Protein AF-A0A7W2Y864-F1 (afdb_monomer_lite)

Foldseek 3Di:
DPPVVLVVLVVVLVVLVVVLVCVVVVVDPDDPVVNVVSVVVNVVSVVVNVVVVVVVVVVD

Secondary structure (DSSP, 8-state):
---HHHHHHHHHHHHHHHHHHHHHTTSS---HHHHHHHHHHHHHHHHHHHHHHHHHHHT-

Radius of gyration: 14.13 Å; chains: 1; bounding box: 37×19×34 Å

Sequence (60 aa):
MNDAHFARLFKKYHELDQEVHHIEQGAENTSDEYLDQKKKQRLHLKDELFTIIKKAKLTN

Structure (mmCIF, N/CA/C/O backbone):
data_AF-A0A7W2Y864-F1
#
_entry.id   AF-A0A7W2Y864-F1
#
loop_
_atom_site.group_PDB
_atom_site.id
_atom_site.type_symbol
_atom_site.label_atom_id
_atom_site.label_alt_id
_atom_site.label_comp_id
_atom_site.label_asym_id
_atom_site.label_entity_id
_atom_site.label_seq_id
_atom_site.pdbx_PDB_ins_code
_atom_site.Cartn_x
_atom_site.Cartn_y
_atom_site.Cartn_z
_atom_site.occupancy
_atom_site.B_iso_or_equiv
_atom_site.auth_seq_id
_atom_site.auth_comp_id
_atom_site.auth_asym_id
_atom_site.auth_atom_id
_atom_site.pdbx_PDB_model_num
ATOM 1 N N . MET A 1 1 ? 9.426 -13.115 -17.993 1.00 43.62 1 MET A N 1
ATOM 2 C CA . MET A 1 1 ? 8.867 -13.765 -16.788 1.00 43.62 1 MET A CA 1
ATOM 3 C C . MET A 1 1 ? 7.876 -12.787 -16.201 1.00 43.62 1 MET A C 1
ATOM 5 O O . MET A 1 1 ? 8.289 -11.687 -15.881 1.00 43.62 1 MET A O 1
ATOM 9 N N . ASN A 1 2 ? 6.590 -13.143 -16.183 1.00 50.66 2 ASN A N 1
ATOM 10 C CA . ASN A 1 2 ? 5.530 -12.324 -15.594 1.00 50.66 2 ASN A CA 1
ATOM 11 C C . ASN A 1 2 ? 5.971 -11.841 -14.209 1.00 50.66 2 ASN A C 1
ATOM 13 O O . ASN A 1 2 ? 6.408 -12.673 -13.410 1.00 50.66 2 ASN A O 1
ATOM 17 N N . ASP A 1 3 ? 5.856 -10.545 -13.928 1.00 69.81 3 ASP A N 1
ATOM 18 C CA . ASP A 1 3 ? 6.130 -9.963 -12.615 1.00 69.81 3 ASP A CA 1
ATOM 19 C C . ASP A 1 3 ? 5.080 -10.438 -11.595 1.00 69.81 3 ASP A C 1
ATOM 21 O O . ASP A 1 3 ? 4.274 -9.671 -11.075 1.00 69.81 3 ASP A O 1
ATOM 25 N N . ALA A 1 4 ? 5.068 -11.736 -11.282 1.00 80.88 4 ALA A N 1
ATOM 26 C CA . ALA A 1 4 ? 4.186 -12.349 -10.295 1.00 80.88 4 ALA A CA 1
ATOM 27 C C . ALA A 1 4 ? 4.344 -11.673 -8.924 1.00 80.88 4 ALA A C 1
ATOM 29 O O . ALA A 1 4 ? 3.399 -11.599 -8.139 1.00 80.88 4 ALA A O 1
ATOM 30 N N . HIS A 1 5 ? 5.533 -11.123 -8.664 1.00 81.31 5 HIS A N 1
ATOM 31 C CA . HIS A 1 5 ? 5.809 -10.298 -7.499 1.00 81.31 5 HIS A CA 1
ATOM 32 C C . HIS A 1 5 ? 5.031 -8.972 -7.524 1.00 81.31 5 HIS A C 1
ATOM 34 O O . HIS A 1 5 ? 4.380 -8.634 -6.535 1.00 81.31 5 HIS A O 1
ATOM 40 N N . PHE A 1 6 ? 5.031 -8.261 -8.658 1.00 85.44 6 PHE A N 1
ATOM 41 C CA . PHE A 1 6 ? 4.228 -7.051 -8.849 1.00 85.44 6 PHE A CA 1
ATOM 42 C C . PHE A 1 6 ? 2.735 -7.362 -8.747 1.00 85.44 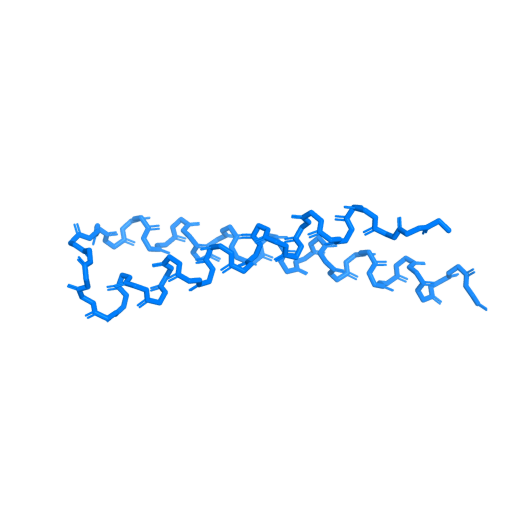6 PHE A C 1
ATOM 44 O O . PHE A 1 6 ? 2.037 -6.715 -7.978 1.00 85.44 6 PHE A O 1
ATOM 51 N N . ALA A 1 7 ? 2.256 -8.397 -9.444 1.00 88.19 7 ALA A N 1
ATOM 52 C CA . ALA A 1 7 ? 0.846 -8.786 -9.425 1.00 88.19 7 ALA A CA 1
ATOM 53 C C . ALA A 1 7 ? 0.351 -9.101 -8.003 1.00 88.19 7 ALA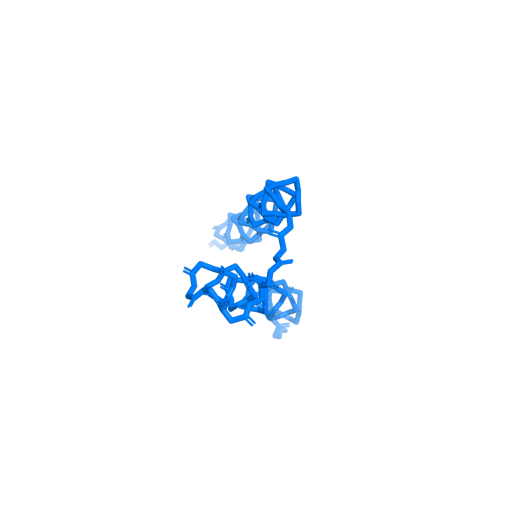 A C 1
ATOM 55 O O . ALA A 1 7 ? -0.740 -8.686 -7.615 1.00 88.19 7 ALA A O 1
ATOM 56 N N . ARG A 1 8 ? 1.171 -9.782 -7.189 1.00 89.31 8 ARG A N 1
ATOM 57 C CA . ARG A 1 8 ? 0.835 -10.091 -5.792 1.00 89.31 8 ARG A CA 1
ATOM 58 C C . ARG A 1 8 ? 0.762 -8.838 -4.920 1.00 89.31 8 ARG A C 1
ATOM 60 O O . ARG A 1 8 ? -0.150 -8.726 -4.106 1.00 89.31 8 ARG A O 1
ATOM 67 N N . LEU A 1 9 ? 1.709 -7.913 -5.069 1.00 89.19 9 LEU A N 1
ATOM 68 C CA . LEU A 1 9 ? 1.711 -6.659 -4.309 1.00 89.19 9 LEU A CA 1
ATOM 69 C C . LEU A 1 9 ? 0.591 -5.722 -4.738 1.00 89.19 9 LEU A C 1
ATOM 71 O O . LEU A 1 9 ? -0.062 -5.123 -3.890 1.00 89.19 9 LEU A O 1
ATOM 75 N N . PHE A 1 10 ? 0.326 -5.651 -6.037 1.00 88.88 10 PHE A N 1
ATOM 76 C CA . PHE A 1 10 ? -0.771 -4.873 -6.583 1.00 88.88 10 PHE A CA 1
ATOM 77 C C . PHE A 1 10 ? -2.119 -5.393 -6.080 1.00 88.88 10 PHE A C 1
ATOM 79 O O . PHE A 1 10 ? -2.949 -4.605 -5.638 1.00 88.88 10 PHE A O 1
ATOM 86 N N . LYS A 1 11 ? -2.310 -6.720 -6.053 1.00 90.88 11 LYS A N 1
ATOM 87 C CA . LYS A 1 11 ? -3.514 -7.331 -5.481 1.00 90.88 11 LYS A CA 1
ATOM 88 C C . LYS A 1 11 ? -3.691 -6.964 -4.004 1.00 90.88 11 LYS A C 1
ATOM 90 O O . LYS A 1 11 ? -4.763 -6.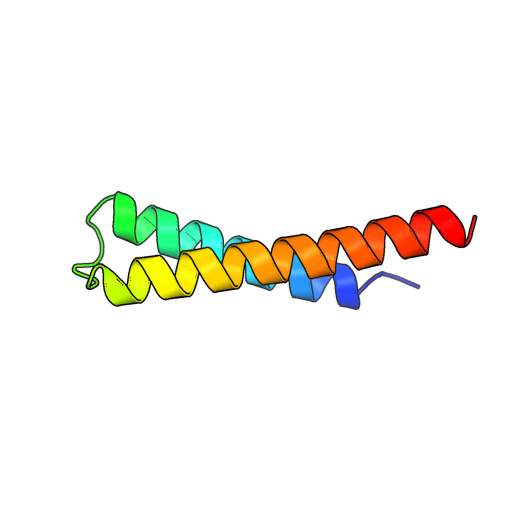507 -3.632 1.00 90.88 11 LYS A O 1
ATOM 95 N N . LYS A 1 12 ? -2.631 -7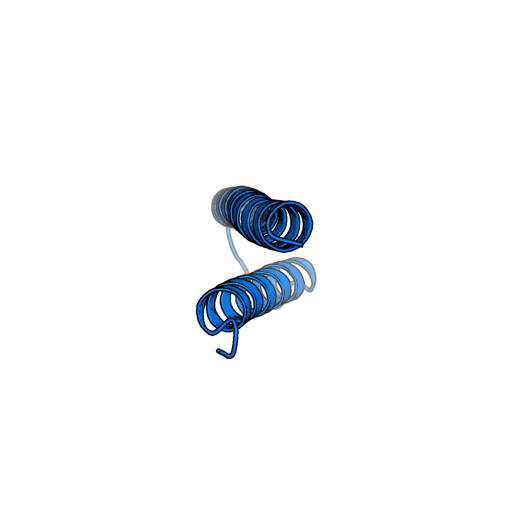.076 -3.193 1.00 90.88 12 LYS A N 1
ATOM 96 C CA . LYS A 1 12 ? -2.662 -6.663 -1.777 1.00 90.88 12 LYS A CA 1
ATOM 97 C C . LYS A 1 12 ? -3.000 -5.183 -1.606 1.00 90.88 12 LYS A C 1
ATOM 99 O O . LYS A 1 12 ? -3.765 -4.833 -0.719 1.00 90.88 12 LYS A O 1
ATOM 104 N N . TYR A 1 13 ? -2.424 -4.318 -2.440 1.00 91.25 13 TYR A N 1
ATOM 105 C CA . TYR A 1 13 ? -2.726 -2.888 -2.419 1.00 91.25 13 TYR A CA 1
ATOM 106 C C . TYR A 1 13 ? -4.198 -2.635 -2.749 1.00 91.25 13 TYR A C 1
ATOM 108 O O . TYR A 1 13 ? -4.840 -1.843 -2.073 1.00 91.25 13 TYR A O 1
ATOM 116 N N . HIS A 1 14 ? -4.735 -3.324 -3.757 1.00 91.12 14 HIS A N 1
ATOM 117 C CA . HIS A 1 14 ? -6.122 -3.165 -4.176 1.00 91.12 14 HIS A CA 1
ATOM 118 C C . HIS A 1 14 ? -7.116 -3.633 -3.106 1.00 91.12 14 HIS A C 1
ATOM 120 O O . HIS A 1 14 ? -8.063 -2.913 -2.812 1.00 91.12 14 HIS A O 1
ATOM 126 N N . GLU A 1 15 ? -6.861 -4.785 -2.480 1.00 91.00 15 GLU A N 1
ATOM 127 C CA . GLU A 1 15 ? -7.667 -5.289 -1.358 1.00 91.00 15 GLU A CA 1
ATOM 128 C C . GLU A 1 15 ? -7.675 -4.291 -0.190 1.00 91.00 15 GLU A C 1
ATOM 130 O O . GLU A 1 15 ? -8.728 -3.980 0.359 1.00 91.00 15 GLU A O 1
ATOM 135 N N . LEU A 1 16 ? -6.509 -3.729 0.140 1.00 90.38 16 LEU A N 1
ATOM 136 C CA . LEU A 1 16 ? -6.362 -2.744 1.206 1.00 90.38 16 LEU A CA 1
ATOM 137 C C . LEU A 1 16 ? -7.075 -1.418 0.898 1.00 90.38 16 LEU A C 1
ATOM 139 O O . LEU A 1 16 ? -7.670 -0.813 1.783 1.00 90.38 16 LEU A O 1
ATOM 143 N N . ASP A 1 17 ? -6.989 -0.946 -0.345 1.00 88.75 17 ASP A N 1
ATOM 144 C CA . ASP A 1 17 ? -7.636 0.290 -0.795 1.00 88.75 17 ASP A CA 1
ATOM 145 C C . ASP A 1 17 ? -9.167 0.130 -0.802 1.00 88.75 17 ASP A C 1
ATOM 147 O O . ASP A 1 17 ? -9.868 1.019 -0.325 1.00 88.75 17 ASP A O 1
ATOM 151 N N . GLN A 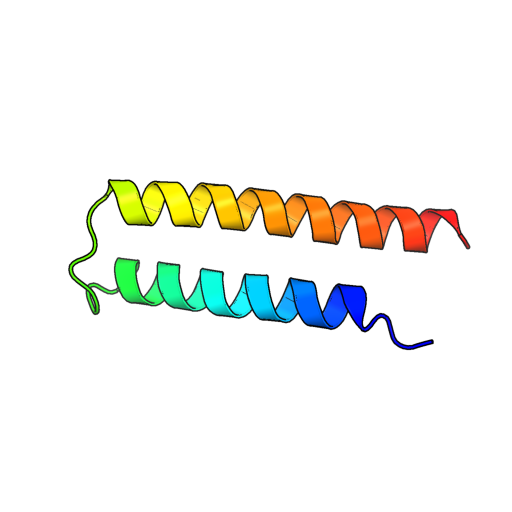1 18 ? -9.681 -1.037 -1.221 1.00 89.88 18 GLN A N 1
ATOM 152 C CA . GLN A 1 18 ? -11.101 -1.375 -1.079 1.00 89.88 18 GLN A CA 1
ATOM 153 C C . GLN A 1 18 ? -11.537 -1.390 0.383 1.00 89.88 18 GLN A C 1
ATOM 155 O O . GLN A 1 18 ? -12.566 -0.812 0.710 1.00 89.88 18 GLN A O 1
ATOM 160 N N . GLU A 1 19 ? -10.766 -2.014 1.267 1.00 86.62 19 GLU A N 1
ATOM 161 C CA . GLU A 1 19 ? -11.094 -2.073 2.690 1.00 86.62 19 GLU A CA 1
ATOM 162 C C . GLU A 1 19 ? -11.153 -0.671 3.314 1.00 86.62 19 GLU A C 1
ATOM 164 O O . GLU A 1 19 ? -12.142 -0.320 3.949 1.00 86.62 19 GLU A O 1
ATOM 169 N N . VAL A 1 20 ? -10.156 0.183 3.048 1.00 85.81 20 VAL A N 1
ATOM 170 C CA . VAL A 1 20 ? -10.177 1.590 3.484 1.00 85.81 20 VAL A CA 1
ATOM 171 C C . VAL A 1 20 ? -11.397 2.318 2.925 1.00 85.81 20 VAL A C 1
ATOM 173 O O . VAL A 1 20 ? -12.059 3.037 3.666 1.00 85.81 20 VAL A O 1
ATOM 176 N N . HIS A 1 21 ? -11.739 2.102 1.653 1.00 86.69 21 HIS A N 1
ATOM 177 C CA . HIS A 1 21 ? -12.915 2.722 1.054 1.00 86.69 21 HIS A CA 1
ATOM 178 C C . HIS A 1 21 ? -14.215 2.263 1.727 1.00 86.69 21 HIS A C 1
ATOM 180 O O . HIS A 1 21 ? -15.072 3.086 2.025 1.00 86.69 21 HIS A O 1
ATOM 186 N N . HIS A 1 22 ? -14.361 0.969 2.018 1.00 85.88 22 HIS A N 1
ATOM 187 C CA . HIS A 1 22 ? -15.532 0.422 2.710 1.00 85.88 22 HIS A CA 1
ATOM 188 C C . HIS A 1 22 ? -15.686 1.004 4.122 1.00 85.88 22 HIS A C 1
ATOM 190 O O . HIS A 1 22 ? -16.796 1.355 4.530 1.00 85.88 22 HIS A O 1
ATOM 196 N N . ILE A 1 23 ? -14.571 1.161 4.838 1.00 84.81 23 ILE A N 1
ATOM 197 C CA . ILE A 1 23 ? -14.524 1.822 6.145 1.00 84.81 23 ILE A CA 1
ATOM 198 C C . ILE A 1 23 ? -14.962 3.287 6.022 1.00 84.81 23 ILE A C 1
ATOM 200 O O . ILE A 1 23 ? -15.816 3.743 6.779 1.00 84.81 23 ILE A O 1
ATOM 204 N N . GLU A 1 24 ? -14.424 4.021 5.045 1.00 79.81 24 GLU A N 1
ATOM 205 C CA . GLU A 1 24 ? -14.770 5.428 4.796 1.00 79.81 24 GLU A CA 1
ATOM 206 C C . GLU A 1 24 ? -16.233 5.614 4.368 1.00 79.81 24 GLU A C 1
ATOM 208 O O . GLU A 1 24 ? -16.850 6.623 4.705 1.00 79.81 24 GLU A O 1
ATOM 213 N N . GLN A 1 25 ? -16.817 4.633 3.674 1.00 84.12 25 GLN A N 1
ATOM 214 C CA . GLN A 1 25 ? -18.243 4.619 3.337 1.00 84.12 25 GLN A CA 1
ATOM 215 C C . GLN A 1 25 ? -19.149 4.273 4.530 1.00 84.12 25 GLN A C 1
ATOM 217 O O . GLN A 1 25 ? -20.371 4.250 4.384 1.00 84.12 25 GLN A O 1
ATOM 222 N N . GLY A 1 26 ? -18.580 4.023 5.714 1.00 70.56 26 GLY A N 1
ATOM 223 C CA . GLY A 1 26 ? -19.330 3.702 6.926 1.00 70.56 26 GLY A CA 1
ATOM 224 C C . GLY A 1 26 ? -19.948 2.304 6.907 1.00 70.56 26 GLY A C 1
ATOM 225 O O . GLY A 1 26 ? -20.838 2.025 7.710 1.00 70.56 26 GLY A O 1
ATOM 226 N N . ALA A 1 27 ? -19.500 1.427 6.000 1.00 65.50 27 ALA A N 1
ATOM 227 C CA . ALA A 1 27 ? -19.963 0.044 5.937 1.00 65.50 27 ALA A CA 1
ATOM 228 C C . ALA A 1 27 ? -19.417 -0.792 7.109 1.00 65.50 27 ALA A C 1
ATOM 230 O O . ALA A 1 27 ? -20.082 -1.722 7.563 1.00 65.50 27 ALA A O 1
ATOM 231 N N . GLU A 1 28 ? -18.242 -0.432 7.636 1.00 62.84 28 GLU A N 1
ATOM 232 C CA . GLU A 1 28 ? -17.640 -1.061 8.811 1.00 62.84 28 GLU A CA 1
ATOM 233 C C . GLU A 1 28 ? -17.374 -0.024 9.913 1.00 62.84 28 GLU A C 1
ATOM 235 O O . GLU A 1 28 ? -16.691 0.975 9.699 1.00 62.84 28 GLU A O 1
ATOM 240 N N . ASN A 1 29 ? -17.882 -0.280 11.125 1.00 59.50 29 ASN A N 1
ATOM 241 C CA . ASN A 1 29 ? -17.517 0.466 12.336 1.00 59.50 29 ASN A CA 1
ATOM 242 C C . ASN A 1 29 ? -16.103 0.054 12.781 1.00 59.50 29 ASN A C 1
ATOM 244 O O . ASN A 1 29 ? -15.933 -0.665 13.766 1.00 59.50 29 ASN A O 1
ATOM 248 N N . THR A 1 30 ? -15.079 0.450 12.029 1.00 72.00 30 THR A N 1
ATOM 249 C CA . THR A 1 30 ? -13.688 0.223 12.445 1.00 72.00 30 THR A CA 1
ATOM 250 C C . THR A 1 30 ? -13.178 1.402 13.258 1.00 72.00 30 THR A C 1
ATOM 252 O O . THR A 1 30 ? -13.567 2.544 13.025 1.00 72.00 30 THR A O 1
ATOM 255 N N . SER A 1 31 ? -12.298 1.134 14.218 1.00 77.88 31 SER A N 1
ATOM 256 C CA . SER A 1 31 ? -11.664 2.183 15.016 1.00 77.88 31 SER A CA 1
ATOM 257 C C . SER A 1 31 ? -10.667 2.998 14.188 1.00 77.88 31 SER A C 1
ATOM 259 O O . SER A 1 31 ? -10.001 2.456 13.307 1.00 77.88 31 SER A O 1
ATOM 261 N N . ASP A 1 32 ? -10.480 4.272 14.543 1.00 76.94 32 ASP A N 1
ATOM 262 C CA . ASP A 1 32 ? -9.484 5.157 13.914 1.00 76.94 32 ASP A CA 1
ATOM 263 C C . ASP A 1 32 ? -8.074 4.544 13.883 1.00 76.94 32 ASP A C 1
ATOM 265 O O . ASP A 1 32 ? -7.324 4.723 12.924 1.00 76.94 32 ASP A O 1
ATOM 269 N N . GLU A 1 33 ? -7.726 3.759 14.905 1.00 85.00 33 GLU A N 1
ATOM 270 C CA . GLU A 1 33 ? -6.446 3.051 14.996 1.00 85.00 33 GLU A CA 1
ATOM 271 C C . GLU A 1 33 ? -6.275 2.001 13.883 1.00 85.00 33 GLU A C 1
ATOM 273 O O . GLU A 1 33 ? -5.186 1.845 13.326 1.00 85.00 33 GLU A O 1
ATOM 278 N N . TYR A 1 34 ? -7.363 1.330 13.497 1.00 85.06 34 TYR A N 1
ATOM 279 C CA . TYR A 1 34 ? -7.370 0.382 12.386 1.00 85.06 34 TYR A CA 1
ATOM 280 C C . TYR A 1 34 ? -7.161 1.102 11.054 1.00 85.06 34 TYR A C 1
ATOM 282 O O . TYR A 1 34 ? -6.299 0.714 10.264 1.00 85.06 34 TYR A O 1
ATOM 290 N N . LEU A 1 35 ? -7.879 2.207 10.831 1.00 84.25 35 LEU A N 1
ATOM 291 C CA . LEU A 1 35 ? -7.712 3.044 9.644 1.00 84.25 35 LEU A CA 1
ATOM 292 C C . LEU A 1 35 ? -6.266 3.565 9.526 1.00 84.25 35 LEU A C 1
ATOM 294 O O . LEU A 1 35 ? -5.684 3.551 8.438 1.00 84.25 35 LEU A O 1
ATOM 298 N N . ASP A 1 36 ? -5.653 3.982 10.637 1.00 86.88 36 ASP A N 1
ATOM 299 C CA . ASP A 1 36 ? -4.262 4.444 10.669 1.00 86.88 36 ASP A CA 1
ATOM 300 C C . ASP A 1 36 ? -3.268 3.322 10.315 1.00 86.88 36 ASP A C 1
ATOM 302 O O . ASP A 1 36 ? -2.353 3.515 9.505 1.00 86.88 36 ASP A O 1
ATOM 306 N N . GLN A 1 37 ? -3.488 2.108 10.833 1.00 89.50 37 GLN A N 1
ATOM 307 C CA . GLN A 1 37 ? -2.710 0.931 10.442 1.00 89.50 37 GLN A CA 1
ATOM 308 C C . GLN A 1 37 ? -2.843 0.628 8.945 1.00 89.50 37 GLN A C 1
ATOM 310 O O . GLN A 1 37 ? -1.834 0.380 8.276 1.00 89.50 37 GLN A O 1
ATOM 315 N N . LYS A 1 38 ? -4.056 0.697 8.388 1.00 88.94 38 LYS A N 1
ATOM 316 C CA . LYS A 1 38 ? -4.298 0.476 6.955 1.00 88.94 38 LYS A CA 1
ATOM 317 C C . LYS A 1 38 ? -3.617 1.539 6.098 1.00 88.94 38 LYS A C 1
ATOM 319 O O . LYS A 1 38 ? -2.962 1.202 5.112 1.00 88.94 38 LYS A O 1
ATOM 324 N N . LYS A 1 39 ? -3.646 2.810 6.507 1.00 86.38 39 LYS A N 1
ATOM 325 C CA . LYS A 1 39 ? -2.901 3.891 5.835 1.00 86.38 39 LYS A CA 1
ATOM 326 C C . LYS A 1 39 ? -1.392 3.627 5.818 1.00 86.38 39 LYS A C 1
ATOM 328 O O . LYS A 1 39 ? -0.761 3.789 4.772 1.00 86.38 39 LYS A O 1
ATOM 333 N N . LYS A 1 40 ? -0.816 3.159 6.932 1.00 91.25 40 LYS A N 1
ATOM 334 C CA . LYS A 1 40 ? 0.606 2.768 7.006 1.00 91.25 40 LYS A CA 1
ATOM 335 C C . LYS A 1 40 ? 0.930 1.592 6.084 1.00 91.25 40 LYS A C 1
ATOM 337 O O . LYS A 1 40 ? 1.918 1.647 5.353 1.00 91.25 40 LYS A O 1
ATOM 342 N N . GLN A 1 41 ? 0.085 0.561 6.060 1.00 91.12 41 GLN A N 1
ATOM 343 C CA . GLN A 1 41 ? 0.247 -0.576 5.146 1.00 91.12 41 GLN A CA 1
ATOM 344 C C . GLN A 1 41 ? 0.170 -0.143 3.676 1.00 91.12 41 GLN A C 1
ATOM 346 O O . GLN A 1 41 ? 0.970 -0.596 2.857 1.00 91.12 41 GLN A O 1
ATOM 351 N N . ARG A 1 42 ? -0.735 0.785 3.343 1.00 89.69 42 ARG A N 1
ATOM 352 C CA . ARG A 1 42 ? -0.904 1.317 1.984 1.00 89.69 42 ARG A CA 1
ATOM 353 C C . ARG A 1 42 ? 0.347 2.043 1.514 1.00 89.69 42 ARG A C 1
ATOM 355 O O . ARG A 1 42 ? 0.774 1.851 0.376 1.00 89.69 42 ARG A O 1
ATOM 362 N N . LEU A 1 43 ? 0.945 2.843 2.396 1.00 91.19 43 LEU A N 1
ATOM 363 C CA . LEU A 1 43 ? 2.213 3.513 2.127 1.00 91.19 43 LEU A CA 1
ATOM 364 C C . LEU A 1 43 ? 3.331 2.496 1.871 1.00 91.19 43 LEU A C 1
ATOM 366 O O . LEU A 1 43 ? 4.019 2.598 0.860 1.00 91.19 43 LEU A O 1
ATOM 370 N N . HIS A 1 44 ? 3.448 1.471 2.718 1.00 91.56 44 HIS A N 1
ATOM 371 C CA . HIS A 1 44 ? 4.474 0.440 2.562 1.00 91.56 44 HIS A CA 1
ATOM 372 C C . HIS A 1 44 ? 4.348 -0.324 1.235 1.00 91.56 44 HIS A C 1
ATOM 374 O O . HIS A 1 44 ? 5.325 -0.487 0.508 1.00 91.56 44 HIS A O 1
ATOM 380 N N . LEU A 1 45 ? 3.127 -0.727 0.866 1.00 90.75 45 LEU 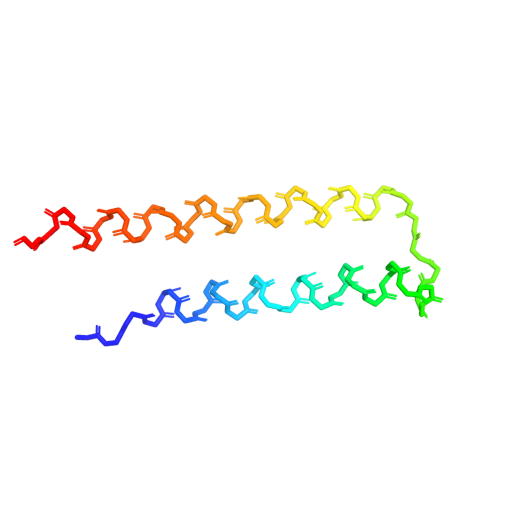A N 1
ATOM 381 C CA . LEU A 1 45 ? 2.867 -1.396 -0.412 1.00 90.75 45 LEU A CA 1
ATOM 382 C C . LEU A 1 45 ? 3.194 -0.494 -1.605 1.00 90.75 45 LEU A C 1
ATOM 384 O O . LEU A 1 45 ? 3.733 -0.968 -2.606 1.00 90.75 45 LEU A O 1
ATOM 388 N N . LYS A 1 46 ? 2.909 0.808 -1.504 1.00 89.25 46 LYS A N 1
ATOM 389 C CA . LYS A 1 46 ? 3.281 1.784 -2.533 1.00 89.25 46 LYS A CA 1
ATOM 390 C C . LYS A 1 46 ? 4.802 1.891 -2.684 1.00 89.25 46 LYS A C 1
ATOM 392 O O . LYS A 1 46 ? 5.281 1.918 -3.817 1.00 89.25 46 LYS A O 1
ATOM 397 N N . ASP A 1 47 ? 5.552 1.903 -1.583 1.00 91.88 47 ASP A N 1
ATOM 398 C CA . ASP A 1 47 ? 7.021 1.929 -1.603 1.00 91.88 47 ASP A CA 1
ATOM 399 C C . ASP A 1 47 ? 7.615 0.648 -2.211 1.00 91.88 47 ASP A C 1
ATOM 401 O O . ASP A 1 47 ? 8.554 0.706 -3.016 1.00 91.88 47 ASP A O 1
ATOM 405 N N . GLU A 1 48 ? 7.043 -0.517 -1.896 1.00 89.31 48 GLU A N 1
ATOM 406 C CA . GLU A 1 48 ? 7.434 -1.790 -2.510 1.00 89.31 48 GLU A CA 1
ATOM 407 C C . GLU A 1 48 ? 7.162 -1.804 -4.021 1.00 89.31 48 GLU A C 1
ATOM 409 O O . GLU A 1 48 ? 8.049 -2.144 -4.812 1.00 89.31 48 GLU A O 1
ATOM 414 N N . LEU A 1 49 ? 5.965 -1.380 -4.445 1.00 88.69 49 LEU A N 1
ATOM 415 C CA . LEU A 1 49 ? 5.607 -1.259 -5.862 1.00 88.69 49 LEU A CA 1
ATOM 416 C C . LEU A 1 49 ? 6.545 -0.286 -6.588 1.00 88.69 49 LEU A C 1
ATOM 418 O O . LEU A 1 49 ? 7.043 -0.599 -7.672 1.00 88.69 49 LEU A O 1
ATOM 422 N N . PHE A 1 50 ? 6.851 0.860 -5.975 1.00 89.75 50 PHE A N 1
ATOM 423 C CA . PHE A 1 50 ? 7.782 1.841 -6.529 1.00 89.75 50 PHE A CA 1
ATOM 424 C C . PHE A 1 50 ? 9.196 1.271 -6.675 1.00 89.75 50 PHE A C 1
ATOM 426 O O . PHE A 1 50 ? 9.853 1.492 -7.693 1.00 89.75 50 PHE A O 1
ATOM 433 N N . THR A 1 51 ? 9.653 0.482 -5.702 1.00 89.88 51 THR A N 1
ATOM 434 C CA . THR A 1 51 ? 10.955 -0.195 -5.753 1.00 89.88 51 THR A CA 1
ATOM 435 C C . THR A 1 51 ? 11.026 -1.178 -6.917 1.00 89.88 51 THR A C 1
ATOM 437 O O . THR A 1 51 ? 12.044 -1.232 -7.608 1.00 89.88 51 THR A O 1
ATOM 440 N N . ILE A 1 52 ? 9.951 -1.924 -7.176 1.00 87.12 52 ILE A N 1
ATOM 441 C CA . ILE A 1 52 ? 9.879 -2.869 -8.299 1.00 87.12 52 ILE A CA 1
ATOM 442 C C . ILE A 1 52 ? 9.904 -2.127 -9.629 1.00 87.12 52 ILE A C 1
ATOM 444 O O . ILE A 1 52 ? 10.719 -2.462 -10.482 1.00 87.12 52 ILE A O 1
ATOM 448 N N . ILE A 1 53 ? 9.089 -1.080 -9.784 1.00 86.44 53 ILE A N 1
ATOM 449 C CA . ILE A 1 53 ? 9.071 -0.256 -11.002 1.00 86.44 53 ILE A CA 1
ATOM 450 C C . ILE A 1 53 ? 10.449 0.370 -11.242 1.00 86.44 53 ILE A C 1
ATOM 452 O O . ILE A 1 53 ? 10.960 0.352 -12.362 1.00 86.44 53 ILE A O 1
ATOM 456 N N . LYS A 1 54 ? 11.088 0.892 -10.189 1.00 88.81 54 LYS A N 1
ATOM 457 C CA . LYS A 1 54 ? 12.428 1.478 -10.275 1.00 88.81 54 LYS A CA 1
ATOM 458 C C . LYS A 1 54 ? 13.469 0.438 -10.683 1.00 88.81 54 LYS A C 1
ATOM 460 O O . LYS A 1 54 ? 14.288 0.739 -11.544 1.00 88.81 54 LYS A O 1
ATOM 465 N N . LYS A 1 55 ? 13.429 -0.770 -10.110 1.00 85.88 55 LYS A N 1
ATOM 466 C CA . LYS A 1 55 ? 14.305 -1.887 -10.500 1.00 85.88 55 LYS A CA 1
ATOM 467 C C . LYS A 1 55 ? 14.074 -2.299 -11.952 1.00 85.88 55 LYS A C 1
ATOM 469 O O . LYS A 1 55 ? 15.043 -2.413 -12.693 1.00 85.88 55 LYS A O 1
ATOM 474 N N . ALA A 1 56 ? 12.819 -2.448 -12.373 1.00 84.88 56 ALA A N 1
ATOM 475 C CA . ALA A 1 56 ? 12.467 -2.773 -13.753 1.00 84.88 56 ALA A CA 1
ATOM 476 C C . ALA A 1 56 ? 13.011 -1.720 -14.733 1.00 84.88 56 ALA A C 1
ATOM 478 O O . ALA A 1 56 ? 13.631 -2.076 -15.729 1.00 84.88 56 ALA A O 1
ATOM 479 N N . LYS A 1 57 ? 12.882 -0.427 -14.401 1.00 82.69 57 LYS A N 1
ATOM 480 C CA . LYS A 1 57 ? 13.427 0.679 -15.204 1.00 82.69 57 LYS A CA 1
ATOM 481 C C . LYS A 1 57 ? 14.960 0.704 -15.252 1.00 82.69 57 LYS A C 1
ATOM 483 O O . LYS A 1 57 ? 15.513 1.146 -16.246 1.00 82.69 57 LYS A O 1
ATOM 488 N N . LEU A 1 58 ? 15.640 0.286 -14.182 1.00 76.94 58 LEU A N 1
ATOM 489 C CA . LEU A 1 58 ? 17.109 0.278 -14.098 1.00 76.94 58 LEU A CA 1
ATOM 490 C C . LEU A 1 58 ? 17.757 -0.912 -14.819 1.00 76.94 58 LEU A C 1
ATOM 492 O O . LEU A 1 58 ? 18.958 -0.891 -15.059 1.00 76.94 58 LEU A O 1
ATOM 496 N N . THR A 1 59 ? 16.982 -1.959 -15.101 1.00 62.16 59 THR A N 1
ATOM 497 C CA . THR A 1 59 ? 17.472 -3.204 -15.716 1.00 62.16 59 THR A CA 1
ATOM 498 C C . THR A 1 59 ? 17.309 -3.180 -17.246 1.00 62.16 59 THR A C 1
ATOM 500 O O . THR A 1 59 ? 17.423 -4.216 -17.894 1.00 62.16 59 THR A O 1
ATOM 503 N N . ASN A 1 60 ? 17.025 -2.009 -17.826 1.00 48.22 60 ASN A N 1
ATOM 504 C CA . ASN A 1 60 ? 16.705 -1.805 -19.237 1.00 48.22 60 ASN A CA 1
ATOM 505 C C . ASN A 1 60 ? 17.505 -0.640 -19.822 1.00 48.22 60 ASN A C 1
ATOM 507 O O . ASN A 1 60 ? 17.670 -0.643 -21.061 1.00 48.22 60 ASN A O 1
#

pLDDT: mean 82.73, std 11.23, range [43.62, 91.88]